Protein AF-A0A150KZE9-F1 (afdb_monomer)

Foldseek 3Di:
DDPDPLADDPVLLVVLLVLQVVLCVVPVVQEPPDDSVLVSVVCVVPRNVSSVSSVCVVQVLSKYWRDADPVVRDTDIGRPDPDRGDPPPPDDPDPVSND

pLDDT: mean 80.87, std 12.88, range [35.78, 92.56]

Secondary structure (DSSP, 8-state):
---------HHHHHHHHHHHHHHHHHTGGGSTT--HHHHHHHHHT-HHHHHHHHHHHHTT--EEEEEEETTTTEEEEEE--SSPPTTTSS--SSGGGT-

Solvent-accessible surface area (backbone atoms only — not comparable to full-atom values): 6096 Å² total; per-residue (Å²): 133,83,84,72,80,56,64,68,54,70,69,57,46,53,52,49,52,52,52,45,47,57,48,47,69,75,44,49,88,58,35,78,93,64,57,66,69,66,53,49,54,54,40,70,74,30,48,60,58,45,38,52,50,48,54,37,44,75,57,49,29,49,56,43,68,60,48,71,44,78,91,78,73,41,76,42,70,46,67,64,42,97,56,75,32,94,85,73,54,95,71,51,92,47,74,80,66,64,107

Organism: NCBI:txid46224

Radius of gyration: 15.73 Å; Cα contacts (8 Å, |Δi|>4): 82; chains: 1; bounding box: 33×40×41 Å

Sequence (99 aa):
MTKTNKELSLEKREELLNVLKARFEKNMNRHSGIEWSSVQEKLEANPKKLWSLNEMESTGGEPDVVGHDKETDEYIFYDCSAESPKGRRSVCYDREALE

Mean predicted aligned error: 8.31 Å

InterPro domains:
  IPR025352 Protein of unknown function DUF4256 [PF14066] (16-99)

Structure (mmCIF, N/CA/C/O backbone):
data_AF-A0A150KZE9-F1
#
_entry.id   AF-A0A150KZE9-F1
#
loop_
_atom_site.group_PDB
_atom_site.id
_atom_site.type_symbol
_atom_site.label_atom_id
_atom_site.label_alt_id
_atom_site.label_comp_id
_atom_site.label_asym_id
_atom_site.label_entity_id
_atom_site.label_seq_id
_atom_site.pdbx_PDB_ins_code
_atom_site.Cartn_x
_atom_site.Cartn_y
_atom_site.Cartn_z
_atom_site.occupancy
_atom_site.B_iso_or_equiv
_atom_site.auth_seq_id
_atom_site.auth_comp_id
_atom_site.auth_asym_id
_atom_site.auth_atom_id
_atom_site.pdbx_PDB_model_num
ATOM 1 N N . MET A 1 1 ? 5.147 -26.565 -0.281 1.00 35.78 1 MET A N 1
ATOM 2 C CA . MET A 1 1 ? 4.835 -25.128 -0.435 1.00 35.78 1 MET A CA 1
ATOM 3 C C . MET A 1 1 ? 5.340 -24.416 0.805 1.00 35.78 1 MET A C 1
ATOM 5 O O . MET A 1 1 ? 4.767 -24.583 1.875 1.00 35.78 1 MET A O 1
ATOM 9 N N . THR A 1 2 ? 6.489 -23.757 0.710 1.00 37.53 2 THR A N 1
ATOM 10 C CA . THR A 1 2 ? 7.096 -23.037 1.833 1.00 37.53 2 THR A CA 1
ATOM 11 C C . THR A 1 2 ? 6.230 -21.820 2.152 1.00 37.53 2 THR A C 1
ATOM 13 O O . THR A 1 2 ? 5.953 -21.005 1.277 1.00 37.53 2 THR A O 1
ATOM 16 N N . LYS A 1 3 ? 5.740 -21.717 3.394 1.00 48.53 3 LYS A N 1
ATOM 17 C CA . LYS A 1 3 ? 5.129 -20.485 3.903 1.00 48.53 3 LYS A CA 1
ATOM 18 C C . LYS A 1 3 ? 6.227 -19.426 3.930 1.00 48.53 3 LYS A C 1
ATOM 20 O O . LYS A 1 3 ? 7.004 -19.369 4.876 1.00 48.53 3 LYS A O 1
ATOM 25 N N . THR A 1 4 ? 6.341 -18.639 2.869 1.00 57.19 4 THR A N 1
ATOM 26 C CA . THR A 1 4 ? 7.181 -17.446 2.869 1.00 57.19 4 THR A CA 1
ATOM 27 C C . THR A 1 4 ? 6.585 -16.516 3.920 1.00 57.19 4 THR A C 1
ATOM 29 O O . THR A 1 4 ? 5.432 -16.102 3.782 1.00 57.19 4 THR A O 1
ATOM 32 N N . ASN A 1 5 ? 7.312 -16.251 5.007 1.00 60.53 5 ASN A N 1
ATOM 33 C CA . ASN A 1 5 ? 6.937 -15.192 5.939 1.00 60.53 5 ASN A CA 1
ATOM 34 C C . ASN A 1 5 ? 6.994 -13.881 5.153 1.00 60.53 5 ASN A C 1
ATOM 36 O O . ASN A 1 5 ? 8.064 -13.350 4.874 1.00 60.53 5 ASN A O 1
ATOM 40 N N . LYS A 1 6 ? 5.822 -13.434 4.699 1.00 69.25 6 LYS A N 1
ATOM 41 C CA . LYS A 1 6 ? 5.605 -12.202 3.938 1.00 69.25 6 LYS A CA 1
ATOM 42 C C . LYS A 1 6 ? 5.636 -11.018 4.899 1.00 69.25 6 LYS A C 1
ATOM 44 O O . LYS A 1 6 ? 4.621 -10.366 5.125 1.00 69.25 6 LYS A O 1
ATOM 49 N N . GLU A 1 7 ? 6.787 -10.813 5.522 1.00 76.12 7 GLU A N 1
ATOM 50 C CA . GLU A 1 7 ? 7.037 -9.730 6.465 1.00 76.12 7 GLU A CA 1
ATOM 51 C C . GLU A 1 7 ? 8.200 -8.888 5.950 1.00 76.12 7 GLU A C 1
ATOM 53 O O . GLU A 1 7 ? 9.249 -9.404 5.565 1.00 76.12 7 GLU A O 1
ATOM 58 N N . LEU A 1 8 ? 7.980 -7.577 5.892 1.00 81.38 8 LEU A N 1
ATOM 59 C CA . LEU A 1 8 ? 9.010 -6.604 5.545 1.00 81.38 8 LEU A CA 1
ATOM 60 C C . LEU A 1 8 ? 9.858 -6.301 6.782 1.00 81.38 8 LEU A C 1
ATOM 62 O O . LEU A 1 8 ? 9.341 -6.303 7.902 1.00 81.38 8 LEU A O 1
ATOM 66 N N . SER A 1 9 ? 11.141 -5.997 6.574 1.00 86.62 9 SER A N 1
ATOM 67 C CA . SER A 1 9 ? 11.966 -5.395 7.624 1.00 86.62 9 SER A CA 1
ATOM 68 C C . SER A 1 9 ? 11.384 -4.043 8.044 1.00 86.62 9 SER A C 1
ATOM 70 O O . SER A 1 9 ? 10.664 -3.406 7.273 1.00 86.62 9 SER A O 1
ATOM 72 N N . LEU A 1 10 ? 11.706 -3.598 9.262 1.00 86.56 10 LEU A N 1
ATOM 73 C CA . LEU A 1 10 ? 11.238 -2.308 9.783 1.00 86.56 10 LEU A CA 1
ATOM 74 C C . LEU A 1 10 ? 11.633 -1.151 8.856 1.00 86.56 10 LEU A C 1
ATOM 76 O O . LEU A 1 10 ? 10.773 -0.367 8.477 1.00 86.56 10 LEU A O 1
ATOM 80 N N . GLU A 1 11 ? 12.881 -1.138 8.386 1.00 88.12 11 GLU A N 1
ATOM 81 C CA . GLU A 1 11 ? 13.383 -0.130 7.441 1.00 88.12 11 GLU A CA 1
ATOM 82 C C . GLU A 1 11 ? 12.563 -0.085 6.142 1.00 88.12 11 GLU A C 1
ATOM 84 O O . GLU A 1 11 ? 12.114 0.979 5.727 1.00 88.12 11 GLU A O 1
ATOM 89 N N . LYS A 1 12 ? 12.284 -1.246 5.527 1.00 87.38 12 LYS A N 1
ATOM 90 C CA . LYS A 1 12 ? 11.485 -1.317 4.289 1.00 87.38 12 LYS A CA 1
ATOM 91 C C . LYS A 1 12 ? 10.031 -0.922 4.512 1.00 87.38 12 LYS A C 1
ATOM 93 O O . LYS A 1 12 ? 9.400 -0.355 3.627 1.00 87.38 12 LYS A O 1
ATOM 98 N N . ARG A 1 13 ? 9.477 -1.248 5.682 1.00 89.31 13 ARG A N 1
ATOM 99 C CA . ARG A 1 13 ? 8.127 -0.829 6.070 1.00 89.31 13 ARG A CA 1
ATOM 100 C C . ARG A 1 13 ? 8.051 0.690 6.178 1.00 89.31 13 ARG A C 1
ATOM 102 O O . ARG A 1 13 ? 7.127 1.270 5.623 1.00 89.31 13 ARG A O 1
ATOM 109 N N . GLU A 1 14 ? 8.993 1.312 6.877 1.00 90.44 14 GLU A N 1
ATOM 110 C CA . GLU A 1 14 ? 9.039 2.767 7.040 1.00 90.44 14 GLU A CA 1
ATOM 111 C C . GLU A 1 14 ? 9.238 3.473 5.698 1.00 90.44 14 GLU A C 1
ATOM 113 O O . GLU A 1 14 ? 8.523 4.426 5.395 1.00 90.44 14 GLU A O 1
ATOM 118 N N . GLU A 1 15 ? 10.146 2.972 4.858 1.00 91.75 15 GLU A N 1
ATOM 119 C CA . GLU A 1 15 ? 10.360 3.491 3.507 1.00 91.75 15 GLU A CA 1
ATOM 120 C C . GLU A 1 15 ? 9.075 3.431 2.671 1.00 91.75 15 GLU A C 1
ATOM 122 O O . GLU A 1 15 ? 8.646 4.448 2.124 1.00 91.75 15 GLU A O 1
ATOM 127 N N . LEU A 1 16 ? 8.405 2.275 2.641 1.00 91.25 16 LEU A N 1
ATOM 128 C CA . LEU A 1 16 ? 7.151 2.107 1.910 1.00 91.25 16 LEU A CA 1
ATOM 129 C C . LEU A 1 16 ? 6.052 3.035 2.439 1.00 91.25 16 LEU A C 1
ATOM 131 O O . LEU A 1 16 ? 5.355 3.667 1.649 1.00 91.25 16 LEU A O 1
ATOM 135 N N . LEU A 1 17 ? 5.891 3.142 3.760 1.00 91.69 17 LEU A N 1
ATOM 136 C CA . LEU A 1 17 ? 4.895 4.030 4.361 1.00 91.69 17 LEU A CA 1
ATOM 137 C C . LEU A 1 17 ? 5.174 5.498 4.025 1.00 91.69 17 LEU A C 1
ATOM 139 O O . LEU A 1 17 ? 4.235 6.229 3.723 1.00 91.69 17 LEU A O 1
ATOM 143 N N . ASN A 1 18 ? 6.440 5.918 4.006 1.00 92.56 18 ASN A N 1
ATOM 144 C CA . ASN A 1 18 ? 6.823 7.269 3.599 1.00 92.56 18 ASN A CA 1
ATOM 145 C C . ASN A 1 18 ? 6.493 7.538 2.125 1.00 92.56 18 ASN A C 1
ATOM 147 O O . ASN A 1 18 ? 5.959 8.600 1.804 1.00 92.56 18 ASN A O 1
ATOM 151 N N . VAL A 1 19 ? 6.763 6.576 1.235 1.00 92.50 19 VAL A N 1
ATOM 152 C CA . VAL A 1 19 ? 6.421 6.682 -0.194 1.00 92.50 19 VAL A CA 1
ATOM 153 C C . VAL A 1 19 ? 4.908 6.777 -0.389 1.00 92.50 19 VAL A C 1
ATOM 155 O O . VAL A 1 19 ? 4.433 7.687 -1.071 1.00 92.50 19 VAL A O 1
ATOM 158 N N . LEU A 1 20 ? 4.144 5.877 0.237 1.00 91.56 20 LEU A N 1
ATOM 159 C CA . LEU A 1 20 ? 2.685 5.874 0.138 1.00 91.56 20 LEU A CA 1
ATOM 160 C C . LEU A 1 20 ? 2.081 7.156 0.722 1.00 91.56 20 LEU A C 1
ATOM 162 O O . LEU A 1 20 ? 1.199 7.740 0.101 1.00 91.56 20 LEU A O 1
ATOM 166 N N . LYS A 1 21 ? 2.599 7.643 1.856 1.00 91.88 21 LYS A N 1
ATOM 167 C CA . LYS A 1 21 ? 2.166 8.903 2.470 1.00 91.88 21 LYS A CA 1
ATOM 168 C C . LYS A 1 21 ? 2.401 10.090 1.543 1.00 91.88 21 LYS A C 1
ATOM 170 O O . LYS A 1 21 ? 1.482 10.864 1.292 1.00 91.88 21 LYS A O 1
ATOM 175 N N . ALA A 1 22 ? 3.613 10.219 1.004 1.00 92.56 22 ALA A N 1
ATOM 176 C CA . ALA A 1 22 ? 3.949 11.3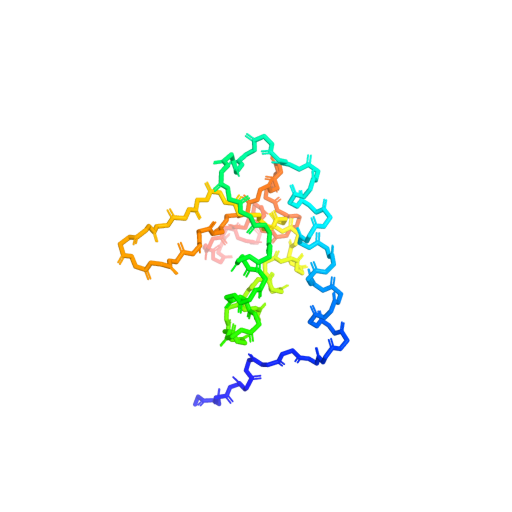05 0.089 1.00 92.56 22 ALA A CA 1
ATOM 177 C C . ALA A 1 22 ? 3.067 11.276 -1.172 1.00 92.56 22 ALA A C 1
ATOM 179 O O . ALA A 1 22 ? 2.672 12.325 -1.684 1.00 92.56 22 ALA A O 1
ATOM 180 N N . ARG A 1 23 ? 2.730 10.077 -1.668 1.00 91.06 23 ARG A N 1
ATOM 181 C CA . ARG A 1 23 ? 1.822 9.899 -2.809 1.00 91.06 23 ARG A CA 1
ATOM 182 C C . ARG A 1 23 ? 0.384 10.277 -2.457 1.00 91.06 23 ARG A C 1
ATOM 184 O O . ARG A 1 23 ? -0.231 11.018 -3.221 1.00 91.06 23 ARG A O 1
ATOM 191 N N . PHE A 1 24 ? -0.107 9.838 -1.302 1.00 90.31 24 PHE A N 1
ATOM 192 C CA . PHE A 1 24 ? -1.431 10.178 -0.794 1.00 90.31 24 PHE A CA 1
ATOM 193 C C . PHE A 1 24 ? -1.591 11.701 -0.679 1.00 90.31 24 PHE A C 1
ATOM 195 O O . PHE A 1 24 ? -2.454 12.294 -1.319 1.00 90.31 24 PHE A O 1
ATOM 202 N N . GLU A 1 25 ? -0.668 12.373 0.013 1.00 89.38 25 GLU A N 1
ATOM 203 C CA . GLU A 1 25 ? -0.679 13.834 0.172 1.00 89.38 25 GLU A CA 1
ATOM 204 C C . GLU A 1 25 ? -0.618 14.578 -1.174 1.00 89.38 25 GLU A C 1
ATOM 206 O O . GLU A 1 25 ? -1.291 15.592 -1.371 1.00 89.38 25 GLU A O 1
ATOM 211 N N . LYS A 1 26 ? 0.140 14.057 -2.146 1.00 90.25 26 L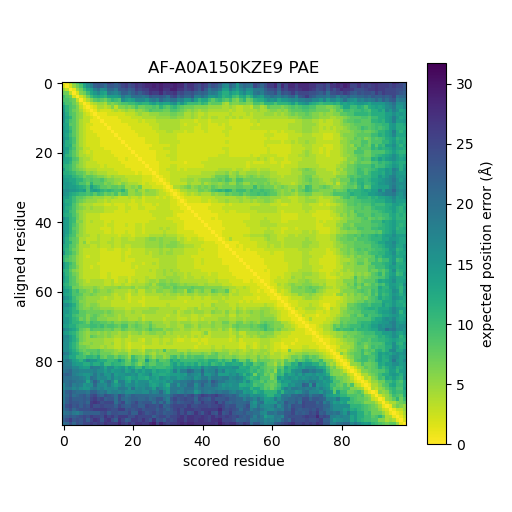YS A N 1
ATOM 212 C CA . LYS A 1 26 ? 0.211 14.627 -3.499 1.00 90.25 26 LYS A CA 1
ATOM 213 C C . LYS A 1 26 ? -1.092 14.450 -4.292 1.00 90.25 26 LYS A C 1
ATOM 215 O O . LYS A 1 26 ? -1.397 15.284 -5.143 1.00 90.25 26 LYS A O 1
ATOM 220 N N . ASN A 1 27 ? -1.847 13.386 -4.023 1.00 87.56 27 ASN A N 1
ATOM 221 C CA . ASN A 1 27 ? -3.047 12.986 -4.757 1.00 87.56 27 ASN A CA 1
ATOM 222 C C . ASN A 1 2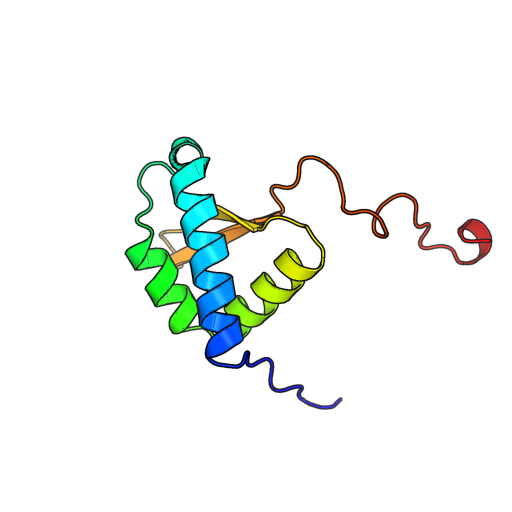7 ? -4.340 13.159 -3.941 1.00 87.56 27 ASN A C 1
ATOM 224 O O . ASN A 1 27 ? -5.323 12.469 -4.217 1.00 87.56 27 ASN A O 1
ATOM 228 N N . MET A 1 28 ? -4.383 14.093 -2.983 1.00 85.69 28 MET A N 1
ATOM 229 C CA . MET A 1 28 ? -5.545 14.332 -2.104 1.00 85.69 28 MET A CA 1
ATOM 230 C C . MET A 1 28 ? -6.890 14.496 -2.813 1.00 85.69 28 MET A C 1
ATOM 232 O O . MET A 1 28 ? -7.947 14.224 -2.247 1.00 85.69 28 MET A O 1
ATOM 236 N N . ASN A 1 29 ? -6.872 14.895 -4.081 1.00 84.19 29 ASN A N 1
ATOM 237 C CA . ASN A 1 29 ? -8.066 14.980 -4.909 1.00 84.19 29 ASN A CA 1
ATOM 238 C C . ASN A 1 29 ? -8.719 13.615 -5.219 1.00 84.19 29 ASN A C 1
ATOM 240 O O . ASN A 1 29 ? -9.863 13.598 -5.665 1.00 84.19 29 ASN A O 1
ATOM 244 N N . ARG A 1 30 ? -8.010 12.491 -5.045 1.00 80.12 30 ARG A N 1
ATOM 245 C CA . ARG A 1 30 ? -8.485 11.132 -5.368 1.00 80.12 30 ARG A CA 1
ATOM 246 C C . ARG A 1 30 ? -9.200 10.442 -4.206 1.00 80.12 30 ARG A C 1
ATOM 248 O O . ARG A 1 30 ? -9.957 9.510 -4.445 1.00 80.12 30 ARG A O 1
ATOM 255 N N . HIS A 1 31 ? -8.978 10.897 -2.978 1.00 83.00 31 HIS A N 1
ATOM 256 C CA . HIS A 1 31 ? -9.448 10.233 -1.759 1.00 83.00 31 HIS A CA 1
ATOM 257 C C . HIS A 1 31 ? -10.081 11.233 -0.782 1.00 83.00 31 HIS A C 1
ATOM 259 O O . HIS A 1 31 ? -9.733 11.310 0.397 1.00 83.00 31 HIS A O 1
ATOM 265 N N . SER A 1 32 ? -11.040 12.019 -1.279 1.00 78.31 32 SER A N 1
ATOM 266 C CA . SER A 1 32 ? -11.757 13.000 -0.466 1.00 78.31 32 SER A CA 1
ATOM 267 C C . SER A 1 32 ? -12.488 12.337 0.709 1.00 78.31 32 SER A C 1
ATOM 269 O O . SER A 1 32 ? -13.342 11.469 0.536 1.00 78.31 32 SER A O 1
ATOM 271 N N . GLY A 1 33 ? -12.152 12.770 1.928 1.00 83.50 33 GLY A N 1
ATOM 272 C CA . GLY A 1 33 ? -12.750 12.252 3.162 1.00 83.50 33 GLY A CA 1
ATOM 273 C C . GLY A 1 33 ? -12.093 10.987 3.723 1.00 83.50 33 GLY A C 1
ATOM 274 O O . GLY A 1 33 ? -12.666 10.381 4.627 1.00 83.50 33 GLY A O 1
ATOM 275 N N . ILE A 1 34 ? -10.921 10.594 3.214 1.00 88.06 34 ILE A N 1
ATOM 276 C CA . ILE A 1 34 ? -10.071 9.563 3.819 1.00 88.06 34 ILE A CA 1
ATOM 277 C C . ILE A 1 34 ? -8.912 10.250 4.547 1.00 88.06 34 ILE A C 1
ATOM 279 O O . ILE A 1 34 ? -8.261 11.132 3.993 1.00 88.06 34 ILE A O 1
ATOM 283 N N . GLU A 1 35 ? -8.648 9.829 5.781 1.00 89.62 35 GLU A N 1
ATOM 284 C CA . GLU A 1 35 ? -7.526 10.309 6.590 1.00 89.62 35 GLU A CA 1
ATOM 285 C C . GLU A 1 35 ? -6.351 9.330 6.497 1.00 89.62 35 GLU A C 1
ATOM 287 O O . GLU A 1 35 ? -6.511 8.124 6.713 1.00 89.62 35 GLU A O 1
ATOM 292 N N . TRP A 1 36 ? -5.149 9.843 6.214 1.00 90.44 36 TRP A N 1
ATOM 293 C CA . TRP A 1 36 ? -3.948 9.009 6.083 1.00 90.44 36 TRP A CA 1
ATOM 294 C C . TRP A 1 36 ? -3.626 8.231 7.366 1.00 90.44 36 TRP A C 1
ATOM 296 O O . TRP A 1 36 ? -3.209 7.078 7.299 1.00 90.44 36 TRP A O 1
ATOM 306 N N . SER A 1 37 ? -3.847 8.831 8.538 1.00 90.38 37 SER A N 1
ATOM 307 C CA . SER A 1 37 ? -3.609 8.185 9.836 1.00 90.38 37 SER A CA 1
ATOM 308 C C . SER A 1 37 ? -4.386 6.874 9.973 1.00 90.38 37 SER A C 1
ATOM 310 O O . SER A 1 37 ? -3.813 5.850 10.341 1.00 90.38 37 SER A O 1
ATOM 312 N N . SER A 1 38 ? -5.662 6.873 9.585 1.00 90.00 38 SER A N 1
ATOM 313 C CA . SER A 1 38 ? -6.513 5.683 9.623 1.00 90.00 38 SER A CA 1
ATOM 314 C C . SER A 1 38 ? -6.069 4.612 8.623 1.00 90.00 38 SER A C 1
ATOM 316 O O . SER A 1 38 ? -6.156 3.418 8.917 1.00 90.00 38 SER A O 1
ATOM 318 N N . VAL A 1 39 ? -5.556 5.014 7.456 1.00 90.38 39 VAL A N 1
ATOM 319 C CA . VAL A 1 39 ? -4.956 4.088 6.481 1.00 90.38 39 VAL A CA 1
ATOM 320 C C . VAL A 1 39 ? -3.683 3.463 7.054 1.00 90.38 39 VAL A C 1
ATOM 322 O O . VAL A 1 39 ? -3.526 2.241 7.020 1.00 90.38 39 VAL A O 1
ATOM 325 N N . GLN A 1 40 ? -2.789 4.282 7.608 1.00 91.25 40 GLN A N 1
ATOM 326 C CA . GLN A 1 40 ? -1.509 3.842 8.155 1.00 91.25 40 GLN A CA 1
ATOM 327 C C . GLN A 1 40 ? -1.697 2.820 9.284 1.00 91.25 40 GLN A C 1
ATOM 329 O O . GLN A 1 40 ? -1.093 1.749 9.231 1.00 91.25 40 GLN A O 1
ATOM 334 N N . GLU A 1 41 ? -2.588 3.086 10.242 1.00 91.19 41 GLU A N 1
ATOM 335 C CA . GLU A 1 41 ? -2.892 2.153 11.336 1.00 91.19 41 GLU A CA 1
ATOM 336 C C . GLU A 1 41 ? -3.363 0.785 10.813 1.00 91.19 41 GLU A C 1
ATOM 338 O O . GLU A 1 41 ? -2.915 -0.267 11.281 1.00 91.19 41 GLU A O 1
ATOM 343 N N . LYS A 1 42 ? -4.225 0.769 9.785 1.00 90.38 42 LYS A N 1
ATOM 344 C CA . LYS A 1 42 ? -4.691 -0.482 9.164 1.00 90.38 42 LYS A CA 1
ATOM 345 C C . LYS A 1 42 ? -3.580 -1.231 8.436 1.00 90.38 42 LYS A C 1
ATOM 347 O O . LYS A 1 42 ? -3.589 -2.466 8.445 1.00 90.38 42 LYS A O 1
ATOM 352 N N . LEU A 1 43 ? -2.652 -0.523 7.795 1.00 89.69 43 LEU A N 1
ATOM 353 C CA . LEU A 1 43 ? -1.512 -1.128 7.106 1.00 89.69 43 LEU A CA 1
ATOM 354 C C . LEU A 1 43 ? -0.510 -1.731 8.092 1.00 89.69 43 LEU A C 1
ATOM 356 O O . LEU A 1 43 ? -0.064 -2.863 7.898 1.00 89.69 43 LEU A O 1
ATOM 360 N N . GLU A 1 44 ? -0.203 -1.018 9.173 1.00 87.69 44 GLU A N 1
ATOM 361 C CA . GLU A 1 44 ? 0.694 -1.487 10.232 1.00 87.69 44 GLU A CA 1
ATOM 362 C C . GLU A 1 44 ? 0.120 -2.704 10.970 1.00 87.69 44 GLU A C 1
ATOM 364 O O . GLU A 1 44 ? 0.855 -3.652 11.261 1.00 87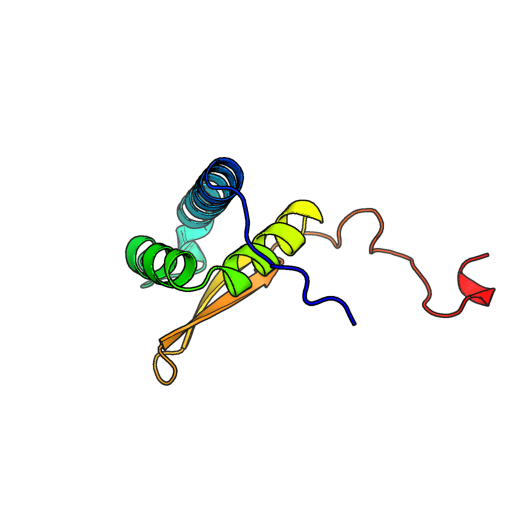.69 44 GLU A O 1
ATOM 369 N N . ALA A 1 45 ? -1.202 -2.734 11.180 1.00 89.25 45 ALA A N 1
ATOM 370 C CA . ALA A 1 45 ? -1.912 -3.880 11.745 1.00 89.25 45 ALA A CA 1
ATOM 371 C C . ALA A 1 45 ? -1.953 -5.107 10.809 1.00 89.25 45 ALA A C 1
ATOM 373 O O . ALA A 1 45 ? -2.219 -6.219 11.268 1.00 89.25 45 ALA A O 1
ATOM 374 N N . ASN A 1 46 ? -1.676 -4.943 9.506 1.00 87.81 46 ASN A N 1
ATOM 375 C CA . ASN A 1 46 ? -1.759 -6.011 8.504 1.00 87.81 46 ASN A CA 1
ATOM 376 C C . ASN A 1 46 ? -0.451 -6.199 7.705 1.00 87.81 46 ASN A C 1
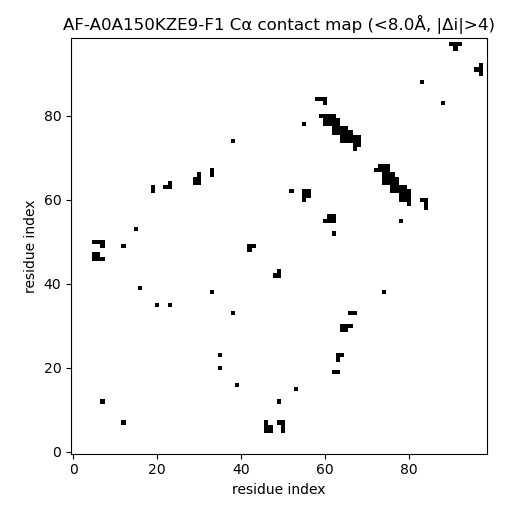ATOM 378 O O . ASN A 1 46 ? -0.400 -5.882 6.509 1.00 87.81 46 ASN A O 1
ATOM 382 N N . PRO A 1 47 ? 0.581 -6.848 8.286 1.00 86.38 47 PRO A N 1
ATOM 383 C CA . PRO A 1 47 ? 1.879 -7.061 7.632 1.00 86.38 47 PRO A CA 1
ATOM 384 C C . PRO A 1 47 ? 1.806 -7.727 6.247 1.00 86.38 47 PRO A C 1
ATOM 386 O O . PRO A 1 47 ? 2.588 -7.407 5.355 1.00 86.38 47 PRO A O 1
ATOM 389 N N . LYS A 1 48 ? 0.831 -8.621 6.030 1.00 87.19 48 LYS A N 1
ATOM 390 C CA . LYS A 1 48 ? 0.625 -9.309 4.742 1.00 87.19 48 LYS A CA 1
ATOM 391 C C . LYS A 1 48 ? 0.142 -8.374 3.628 1.00 87.19 48 LYS A C 1
ATOM 393 O O . LYS A 1 48 ? 0.534 -8.550 2.472 1.00 87.19 48 LYS A O 1
ATOM 398 N N . LYS A 1 49 ? -0.729 -7.412 3.959 1.00 87.50 49 LYS A N 1
ATOM 399 C CA . LYS A 1 49 ? -1.219 -6.409 2.999 1.00 87.50 49 LYS A CA 1
ATOM 400 C C . LYS A 1 49 ? -0.083 -5.454 2.644 1.00 87.50 49 LYS A C 1
ATOM 402 O O . LYS A 1 49 ? 0.157 -5.217 1.467 1.00 87.50 49 LYS A O 1
ATOM 407 N N . LEU A 1 50 ? 0.693 -5.041 3.646 1.00 88.88 50 LEU A N 1
ATOM 408 C CA . LEU A 1 50 ? 1.885 -4.221 3.451 1.00 88.88 50 LEU A CA 1
ATOM 409 C C . LEU A 1 50 ? 2.923 -4.898 2.537 1.00 88.88 50 LEU A C 1
ATOM 411 O O . LEU A 1 50 ? 3.442 -4.264 1.626 1.00 88.88 50 LEU A O 1
ATOM 415 N N . TRP A 1 51 ? 3.174 -6.200 2.715 1.00 89.75 51 TRP A N 1
ATOM 416 C CA . TRP A 1 51 ? 4.035 -6.958 1.800 1.00 89.75 51 TRP A CA 1
ATOM 417 C C . TRP A 1 51 ? 3.511 -6.938 0.361 1.00 89.75 51 TRP A C 1
ATOM 419 O O . TRP A 1 51 ? 4.287 -6.789 -0.573 1.00 89.75 51 TRP A O 1
ATOM 429 N N . SER A 1 52 ? 2.196 -7.047 0.170 1.00 88.25 52 SER A N 1
ATOM 430 C CA . SER A 1 52 ? 1.603 -7.021 -1.174 1.00 88.25 52 SER A CA 1
ATOM 431 C C . SER A 1 52 ? 1.744 -5.640 -1.825 1.00 88.25 52 SER A C 1
ATOM 433 O O . SER A 1 52 ? 2.091 -5.559 -2.998 1.00 88.25 52 SER A O 1
ATOM 435 N N . LEU A 1 53 ? 1.564 -4.562 -1.055 1.00 90.12 53 LEU A N 1
ATOM 436 C CA . LEU A 1 53 ? 1.797 -3.193 -1.528 1.00 90.12 53 LEU A CA 1
ATOM 437 C C . LEU A 1 53 ? 3.263 -2.943 -1.882 1.00 90.12 53 LEU A C 1
ATOM 439 O O . LEU A 1 53 ? 3.536 -2.278 -2.874 1.00 90.12 53 LEU A O 1
ATOM 443 N N . ASN A 1 54 ? 4.202 -3.522 -1.131 1.00 89.56 54 ASN A N 1
ATOM 444 C CA . ASN A 1 54 ? 5.619 -3.463 -1.480 1.00 89.56 54 ASN A CA 1
ATOM 445 C C . ASN A 1 54 ? 5.900 -4.086 -2.852 1.00 89.56 54 ASN A C 1
ATOM 447 O O . ASN A 1 54 ? 6.691 -3.543 -3.611 1.00 89.56 54 ASN A O 1
ATOM 451 N N . GLU A 1 55 ? 5.269 -5.214 -3.180 1.00 88.56 55 GLU A N 1
ATOM 452 C CA . GLU A 1 55 ? 5.442 -5.849 -4.494 1.00 88.56 55 GLU A CA 1
ATOM 453 C C . GLU A 1 55 ? 4.808 -5.018 -5.625 1.00 88.56 55 GLU A C 1
ATOM 455 O O . GLU A 1 55 ? 5.337 -4.940 -6.735 1.00 88.56 55 GLU A O 1
ATOM 460 N N . MET A 1 56 ? 3.683 -4.352 -5.351 1.00 85.81 56 MET A N 1
ATOM 461 C CA . MET A 1 56 ? 3.072 -3.416 -6.303 1.00 85.81 56 MET A CA 1
ATOM 462 C C . MET A 1 56 ? 3.978 -2.198 -6.539 1.00 85.81 56 MET A C 1
ATOM 464 O O . MET A 1 56 ? 4.202 -1.800 -7.682 1.00 85.81 56 MET A O 1
ATOM 468 N N . GLU A 1 57 ? 4.576 -1.659 -5.475 1.00 87.50 57 GLU A N 1
ATOM 469 C CA . GLU A 1 57 ? 5.539 -0.558 -5.552 1.00 87.50 57 GLU A CA 1
ATOM 470 C C . GLU A 1 57 ? 6.823 -0.971 -6.283 1.00 87.50 57 GLU A C 1
ATOM 472 O O . GLU A 1 57 ? 7.267 -0.272 -7.191 1.00 87.50 57 GLU A O 1
ATOM 477 N N . SER A 1 58 ? 7.394 -2.133 -5.950 1.00 84.12 58 SER A N 1
ATOM 478 C CA . SER A 1 58 ? 8.652 -2.616 -6.538 1.00 84.12 58 SER A CA 1
ATOM 479 C C . SER A 1 58 ? 8.539 -2.869 -8.040 1.00 84.12 58 SER A C 1
ATOM 481 O O . SER A 1 58 ? 9.520 -2.735 -8.772 1.00 84.12 58 SER A O 1
ATOM 483 N N . THR A 1 59 ? 7.332 -3.188 -8.512 1.00 82.25 59 THR A N 1
ATOM 484 C CA . THR A 1 59 ? 7.039 -3.335 -9.939 1.00 82.25 59 THR A CA 1
ATOM 485 C C . THR A 1 59 ? 6.685 -2.020 -10.631 1.00 82.25 59 THR A C 1
ATOM 487 O O . THR A 1 59 ? 6.479 -2.038 -11.839 1.00 82.25 59 THR A O 1
ATOM 490 N N . GLY A 1 60 ? 6.654 -0.883 -9.926 1.00 80.31 60 GLY A N 1
ATOM 491 C CA . GLY A 1 60 ? 6.359 0.437 -10.493 1.00 80.31 60 GLY A CA 1
ATOM 492 C C . GLY A 1 60 ? 4.870 0.695 -10.747 1.00 80.31 60 GLY A C 1
ATOM 493 O O . GLY A 1 60 ? 4.529 1.522 -11.591 1.00 80.31 60 GLY A O 1
ATOM 494 N N . GLY A 1 61 ? 3.980 -0.031 -10.063 1.00 80.00 61 GLY A N 1
ATOM 495 C CA . GLY A 1 61 ? 2.527 0.127 -10.186 1.00 80.00 61 GLY A CA 1
ATOM 496 C C . GLY A 1 61 ? 1.982 1.424 -9.580 1.00 80.00 61 GLY A C 1
ATOM 497 O O . GLY A 1 61 ? 0.872 1.834 -9.912 1.00 80.00 61 GLY A O 1
ATOM 498 N N . GLU A 1 62 ? 2.777 2.090 -8.738 1.00 86.69 62 GLU A N 1
ATOM 499 C CA . GLU A 1 62 ? 2.395 3.285 -7.979 1.00 86.69 62 GLU A CA 1
ATOM 500 C C . GLU A 1 62 ? 1.059 3.100 -7.228 1.00 86.69 62 GLU A C 1
ATOM 502 O O . GLU A 1 62 ? 0.106 3.843 -7.479 1.00 86.69 62 GLU A O 1
ATOM 507 N N . PRO A 1 63 ? 0.943 2.098 -6.331 1.00 89.12 63 PRO A N 1
ATOM 508 C CA . PRO A 1 63 ? -0.277 1.857 -5.570 1.00 89.12 63 PRO A CA 1
ATOM 509 C C . PRO A 1 63 ? -0.695 3.088 -4.760 1.00 89.12 63 PRO A C 1
ATOM 511 O O . PRO A 1 63 ? 0.129 3.705 -4.078 1.00 89.12 63 PRO A O 1
ATOM 514 N N . ASP A 1 64 ? -1.983 3.420 -4.806 1.00 90.62 64 ASP A N 1
ATOM 515 C CA . ASP A 1 64 ? -2.576 4.512 -4.029 1.00 90.62 64 ASP A CA 1
ATOM 516 C C . ASP A 1 64 ? -3.970 4.126 -3.512 1.00 90.62 64 ASP A C 1
ATOM 518 O O . ASP A 1 64 ? -4.615 3.213 -4.043 1.00 90.62 64 ASP A O 1
ATOM 522 N N . VAL A 1 65 ? -4.428 4.815 -2.466 1.00 89.50 65 VAL A N 1
ATOM 523 C CA . VAL A 1 65 ? -5.758 4.613 -1.879 1.00 89.50 65 VAL A CA 1
ATOM 524 C C . VAL A 1 65 ? -6.797 5.327 -2.728 1.00 89.50 65 VAL A C 1
ATOM 526 O O . VAL A 1 65 ? -6.701 6.527 -2.987 1.00 89.50 65 VAL A O 1
ATOM 529 N N . VAL A 1 66 ? -7.830 4.587 -3.116 1.00 84.81 66 VAL A N 1
ATOM 530 C CA . VAL A 1 66 ? -8.918 5.096 -3.966 1.00 84.81 66 VAL A CA 1
ATOM 531 C C . VAL A 1 66 ? -10.286 5.057 -3.294 1.00 84.81 66 VAL A C 1
ATOM 533 O O . VAL A 1 66 ? -11.246 5.628 -3.804 1.00 84.81 66 VAL A O 1
ATOM 536 N N . GLY A 1 67 ? -10.404 4.357 -2.167 1.00 86.06 67 GLY A N 1
ATOM 537 C CA . GLY A 1 67 ? -11.684 4.148 -1.516 1.00 86.06 67 GLY A CA 1
ATOM 538 C C . GLY A 1 67 ? -11.554 3.478 -0.160 1.00 86.06 67 GLY A C 1
ATOM 539 O O . GLY A 1 67 ? -10.560 2.818 0.147 1.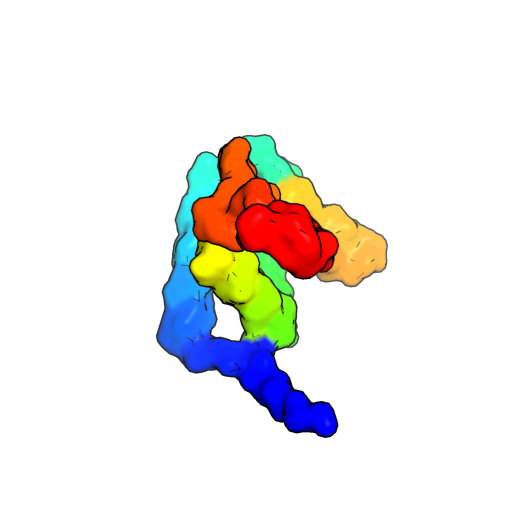00 86.06 67 GLY A O 1
ATOM 540 N N . HIS A 1 68 ? -12.598 3.656 0.636 1.00 89.62 68 HIS A N 1
ATOM 541 C CA . HIS A 1 68 ? -12.792 3.003 1.920 1.00 89.62 68 HIS A CA 1
ATOM 542 C C . HIS A 1 68 ? -14.168 2.351 1.901 1.00 89.62 68 HIS A C 1
ATOM 544 O O . HIS A 1 68 ? -15.180 3.035 1.731 1.00 89.62 68 HIS A O 1
ATOM 550 N N . ASP A 1 69 ? -14.192 1.030 2.023 1.00 88.69 69 ASP A N 1
ATOM 551 C CA . ASP A 1 69 ? -15.422 0.291 2.249 1.00 88.69 69 ASP A CA 1
ATOM 552 C C . ASP A 1 69 ? -15.760 0.351 3.740 1.00 88.69 69 ASP A C 1
ATOM 554 O O . ASP A 1 69 ? -15.053 -0.195 4.586 1.00 88.69 69 ASP A O 1
ATOM 558 N N . LYS A 1 70 ? -16.858 1.037 4.059 1.00 86.38 70 LYS A N 1
ATOM 559 C CA . LYS A 1 70 ? -17.319 1.236 5.436 1.00 86.38 70 LYS A CA 1
ATOM 560 C C . LYS A 1 70 ? -18.004 0.006 6.023 1.00 86.38 70 LYS A C 1
ATOM 562 O O . LYS A 1 70 ? -18.098 -0.080 7.243 1.00 86.38 70 LYS A O 1
ATOM 567 N N . GLU A 1 71 ? -18.507 -0.911 5.196 1.00 89.81 71 GLU A N 1
ATOM 568 C CA . GLU A 1 71 ? -19.173 -2.122 5.689 1.00 89.81 71 GLU A CA 1
ATOM 569 C C . GLU A 1 71 ? -18.154 -3.118 6.244 1.00 89.81 71 GLU A C 1
ATOM 571 O O . GLU A 1 71 ? -18.387 -3.749 7.275 1.00 89.81 71 GLU A O 1
ATOM 576 N N . THR A 1 72 ? -17.006 -3.223 5.575 1.00 88.00 72 THR A N 1
ATOM 577 C CA . THR A 1 72 ? -15.914 -4.137 5.937 1.00 88.00 72 THR A CA 1
ATOM 578 C C . THR A 1 72 ? -14.755 -3.450 6.663 1.00 88.00 72 THR A C 1
ATOM 580 O O . THR A 1 72 ? -13.884 -4.126 7.212 1.00 88.00 72 THR A O 1
ATOM 583 N N . ASP A 1 73 ? -14.766 -2.115 6.714 1.00 86.50 73 ASP A N 1
ATOM 584 C CA . ASP A 1 73 ? -13.690 -1.268 7.237 1.00 86.50 73 ASP A CA 1
ATOM 585 C C . ASP A 1 73 ? -12.334 -1.551 6.559 1.00 86.50 73 ASP A C 1
ATOM 587 O O . ASP A 1 73 ? -11.276 -1.659 7.195 1.00 86.50 73 ASP A O 1
ATOM 591 N N . GLU A 1 74 ? -12.387 -1.704 5.232 1.00 88.62 74 GLU A N 1
ATOM 592 C CA . GLU A 1 74 ? -11.241 -2.003 4.381 1.00 88.62 74 GLU A CA 1
ATOM 593 C C . GLU A 1 74 ? -10.918 -0.855 3.420 1.00 88.62 74 GLU A C 1
ATOM 595 O O . GLU A 1 74 ? -11.790 -0.221 2.829 1.00 88.62 74 GLU A O 1
ATOM 600 N N . TYR A 1 75 ? -9.622 -0.604 3.232 1.00 89.44 75 TYR A N 1
ATOM 601 C CA . TYR A 1 75 ? -9.130 0.348 2.241 1.00 89.44 75 TYR A CA 1
ATOM 602 C C . TYR A 1 75 ? -8.817 -0.354 0.926 1.00 89.44 75 TYR A C 1
ATOM 604 O O . TYR A 1 75 ? -8.183 -1.414 0.904 1.00 89.44 75 TYR A O 1
ATOM 612 N N . ILE A 1 76 ? -9.233 0.275 -0.167 1.00 87.75 76 ILE A N 1
ATOM 613 C CA . ILE A 1 76 ? -9.055 -0.225 -1.524 1.00 87.75 76 ILE A CA 1
ATOM 614 C C . ILE A 1 76 ? -7.846 0.474 -2.145 1.00 87.75 76 ILE A C 1
ATOM 616 O O . ILE A 1 76 ? -7.790 1.705 -2.202 1.00 87.75 76 ILE A O 1
ATOM 620 N N . PHE A 1 77 ? -6.899 -0.333 -2.623 1.00 89.44 77 PHE A N 1
ATOM 621 C CA . PHE A 1 77 ? -5.685 0.115 -3.302 1.00 89.44 77 PHE A CA 1
ATOM 622 C C . PHE A 1 77 ? -5.700 -0.323 -4.765 1.00 89.44 77 PHE A C 1
ATOM 624 O O . PHE A 1 77 ? -6.003 -1.482 -5.055 1.00 89.44 77 PHE A O 1
ATOM 631 N N . TYR A 1 78 ? -5.310 0.577 -5.667 1.00 84.06 78 TYR A N 1
ATOM 632 C CA . TYR A 1 78 ? -5.116 0.272 -7.087 1.00 84.06 78 TYR A CA 1
ATOM 633 C C . TYR A 1 78 ? -3.780 0.822 -7.595 1.00 84.06 78 TYR A C 1
ATOM 635 O O . TYR A 1 78 ? -3.314 1.859 -7.117 1.00 84.06 78 TYR A O 1
ATOM 643 N N . ASP A 1 79 ? -3.194 0.138 -8.585 1.00 82.81 79 ASP A N 1
ATOM 644 C CA . ASP A 1 79 ? -2.059 0.649 -9.363 1.00 82.81 79 ASP A CA 1
ATOM 645 C C . ASP A 1 79 ? -2.504 1.932 -10.083 1.00 82.81 79 ASP A C 1
ATOM 647 O O . ASP A 1 79 ? -3.405 1.902 -10.925 1.00 82.81 79 ASP A O 1
ATOM 651 N N . CYS A 1 80 ? -1.889 3.064 -9.739 1.00 77.06 80 CYS A N 1
ATOM 652 C CA . CYS A 1 80 ? -2.210 4.374 -10.303 1.00 77.06 80 CYS A CA 1
ATOM 653 C C . CYS A 1 80 ? -1.193 4.856 -11.351 1.00 77.06 80 CYS A C 1
ATOM 655 O O . CYS A 1 80 ? -1.225 6.030 -11.736 1.00 77.06 80 CYS A O 1
ATOM 657 N N . SER A 1 81 ? -0.312 3.966 -11.815 1.00 76.12 81 SER A N 1
ATOM 658 C CA . SER A 1 81 ? 0.659 4.269 -12.864 1.00 76.12 81 SER A CA 1
ATOM 659 C C . SER A 1 81 ? -0.027 4.602 -14.194 1.00 76.12 81 SER A C 1
ATOM 661 O O . SER A 1 81 ? -0.971 3.932 -14.617 1.00 76.12 81 SER A O 1
ATOM 663 N N . ALA A 1 82 ? 0.460 5.645 -14.873 1.00 71.69 82 ALA A N 1
ATOM 664 C CA . ALA A 1 82 ? -0.100 6.115 -16.144 1.00 71.69 82 ALA A CA 1
ATOM 665 C C . ALA A 1 82 ? 0.047 5.092 -17.287 1.00 71.69 82 ALA A C 1
ATOM 667 O O . ALA A 1 82 ? -0.710 5.131 -18.256 1.00 71.69 82 ALA A O 1
ATOM 668 N N . GLU A 1 83 ? 1.014 4.179 -17.180 1.00 69.88 83 GLU A N 1
ATOM 669 C CA . GLU A 1 83 ? 1.231 3.088 -18.124 1.00 69.88 83 GLU A CA 1
ATOM 670 C C . GLU A 1 83 ? 1.619 1.817 -17.359 1.00 69.88 83 GLU A C 1
ATOM 672 O O . GLU A 1 83 ? 2.250 1.875 -16.305 1.00 69.88 83 GLU A O 1
ATOM 677 N N . SER A 1 84 ? 1.284 0.644 -17.904 1.00 64.31 84 SER A N 1
ATOM 678 C CA . SER A 1 84 ? 1.786 -0.616 -17.353 1.00 64.31 84 SER A CA 1
ATOM 679 C C . SER A 1 84 ? 3.323 -0.605 -17.296 1.00 64.31 84 SER A C 1
ATOM 681 O O . SER A 1 84 ? 3.961 -0.300 -18.311 1.00 64.31 84 SER A O 1
ATOM 683 N N . PRO A 1 85 ? 3.933 -0.975 -16.154 1.00 66.69 85 PRO A N 1
ATOM 684 C CA . PRO A 1 85 ? 5.377 -0.916 -15.984 1.00 66.69 85 PRO A CA 1
ATOM 685 C C . PRO A 1 85 ? 6.151 -1.675 -17.064 1.00 66.69 85 PRO A C 1
ATOM 687 O O . PRO A 1 85 ? 5.724 -2.723 -17.568 1.00 66.69 85 PRO A O 1
ATOM 690 N N . LYS A 1 86 ? 7.331 -1.152 -17.411 1.00 58.06 86 LYS A N 1
ATOM 691 C CA . LYS A 1 86 ? 8.234 -1.755 -18.400 1.00 58.06 86 LYS A CA 1
ATOM 692 C C . LYS A 1 86 ? 8.582 -3.186 -17.962 1.00 58.06 86 LYS A C 1
ATOM 694 O O . LYS A 1 86 ? 9.158 -3.379 -16.900 1.00 58.06 86 LYS A O 1
ATOM 699 N N . GLY A 1 87 ? 8.222 -4.179 -18.779 1.00 64.81 87 GLY A N 1
ATOM 700 C CA . GLY A 1 87 ? 8.373 -5.609 -18.463 1.00 64.81 87 GLY A CA 1
ATOM 701 C C . GLY A 1 87 ? 7.064 -6.346 -18.140 1.00 64.81 87 GLY A C 1
ATOM 702 O O . GLY A 1 87 ? 7.051 -7.569 -18.194 1.00 64.81 87 GLY A O 1
ATOM 703 N N . ARG A 1 88 ? 5.955 -5.631 -17.882 1.00 62.84 88 ARG A N 1
ATOM 704 C CA . ARG A 1 88 ? 4.590 -6.208 -17.828 1.00 62.84 88 ARG A CA 1
ATOM 705 C C . ARG A 1 88 ? 3.735 -5.882 -19.057 1.00 62.84 88 ARG A C 1
ATOM 707 O O . ARG A 1 88 ? 2.619 -6.372 -19.181 1.00 62.84 88 ARG A O 1
ATOM 714 N N . ARG A 1 89 ? 4.238 -5.030 -19.951 1.00 64.75 89 ARG A N 1
ATOM 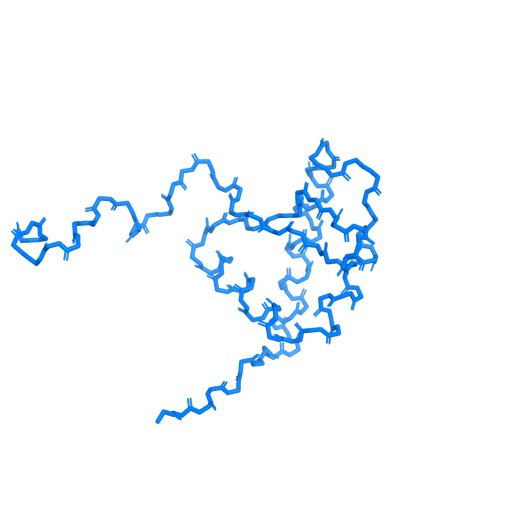715 C CA . ARG A 1 89 ? 3.617 -4.706 -21.242 1.00 64.75 89 ARG A CA 1
ATOM 716 C C . ARG A 1 89 ? 4.173 -5.610 -22.342 1.00 64.75 89 ARG A C 1
ATOM 718 O O . ARG A 1 89 ? 5.357 -5.936 -22.311 1.00 64.75 89 ARG A O 1
ATOM 725 N N . SER A 1 90 ? 3.331 -5.966 -23.311 1.00 62.59 90 SER A N 1
ATOM 726 C CA . SER A 1 90 ? 3.718 -6.729 -24.510 1.00 62.59 90 SER A CA 1
ATOM 727 C C . SER A 1 90 ? 4.282 -8.132 -24.245 1.00 62.59 90 SER A C 1
ATOM 729 O O . SER A 1 90 ? 5.082 -8.627 -25.031 1.00 62.59 90 SER A O 1
ATOM 731 N N . VAL A 1 91 ? 3.868 -8.775 -23.149 1.00 59.88 91 VAL A N 1
ATOM 732 C CA . VAL A 1 91 ? 4.133 -10.198 -22.904 1.00 59.88 91 VAL A CA 1
ATOM 733 C C . VAL A 1 91 ? 2.912 -11.009 -23.330 1.00 59.88 91 VAL A C 1
ATOM 735 O O . VAL A 1 91 ? 1.812 -10.805 -22.816 1.00 59.88 91 V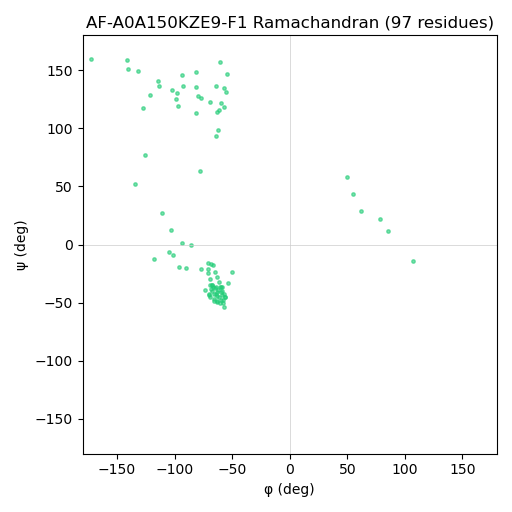AL A O 1
ATOM 738 N N . CYS A 1 92 ? 3.089 -11.902 -24.299 1.00 64.12 92 CYS A N 1
ATOM 739 C CA . CYS A 1 92 ? 2.073 -12.888 -24.642 1.00 64.12 92 CYS A CA 1
ATOM 740 C C . CYS A 1 92 ? 2.168 -14.053 -23.650 1.00 64.12 92 CYS A C 1
ATOM 742 O O . CYS A 1 92 ? 3.263 -14.509 -23.323 1.00 64.12 92 CYS A O 1
ATOM 744 N N . TYR A 1 93 ? 1.022 -14.527 -23.155 1.00 62.75 93 TYR A N 1
ATOM 745 C CA . TYR A 1 93 ? 0.980 -15.705 -22.279 1.00 62.75 93 TYR A CA 1
ATOM 746 C C . TYR A 1 93 ? 1.298 -17.001 -23.040 1.00 62.75 93 TYR A C 1
ATOM 748 O O . TYR A 1 93 ? 1.718 -17.984 -22.428 1.00 62.75 93 TYR A O 1
ATOM 756 N N . ASP A 1 94 ? 1.134 -16.989 -24.366 1.00 70.50 94 ASP A N 1
ATOM 757 C CA . ASP A 1 94 ? 1.537 -18.080 -25.244 1.00 70.50 94 ASP A CA 1
ATOM 758 C C . ASP A 1 94 ? 3.048 -18.060 -25.456 1.00 70.50 94 ASP A C 1
ATOM 760 O O . ASP A 1 94 ? 3.625 -17.065 -25.894 1.00 70.50 94 ASP A O 1
ATOM 764 N N . ARG A 1 95 ? 3.690 -19.198 -25.180 1.00 64.25 95 ARG A N 1
ATOM 765 C CA . ARG A 1 95 ? 5.140 -19.359 -25.334 1.00 64.25 95 ARG A CA 1
ATOM 766 C C . ARG A 1 95 ? 5.600 -19.167 -26.783 1.00 64.25 95 ARG A C 1
ATOM 768 O O . ARG A 1 95 ? 6.684 -18.642 -26.984 1.00 64.25 95 ARG A O 1
ATOM 775 N N . GLU A 1 96 ? 4.770 -19.535 -27.761 1.00 58.81 96 GLU A N 1
ATOM 776 C CA . GLU A 1 96 ? 5.033 -19.304 -29.193 1.00 58.81 96 GLU A CA 1
ATOM 777 C C . GLU A 1 96 ? 4.931 -17.829 -29.596 1.00 58.81 96 GLU A C 1
ATOM 779 O O . GLU A 1 96 ? 5.547 -17.422 -30.569 1.00 58.81 96 GLU A O 1
ATOM 784 N N . ALA A 1 97 ? 4.172 -17.018 -28.856 1.00 59.69 97 ALA A N 1
ATOM 785 C CA . ALA A 1 97 ? 4.033 -15.588 -29.123 1.00 59.69 97 ALA A CA 1
ATOM 786 C C . ALA A 1 97 ? 5.026 -14.728 -28.313 1.00 59.69 97 ALA A C 1
ATOM 788 O O . ALA A 1 97 ? 4.971 -13.499 -28.382 1.00 59.69 97 ALA A O 1
ATOM 789 N N . LEU A 1 98 ? 5.890 -15.369 -27.513 1.00 60.28 98 LEU A N 1
ATOM 790 C CA . LEU A 1 98 ? 6.980 -14.745 -26.759 1.00 60.28 98 LEU A CA 1
ATOM 791 C C . LEU A 1 98 ? 8.334 -14.822 -27.502 1.00 60.28 98 LEU A C 1
ATOM 793 O O . LEU A 1 98 ? 9.231 -14.054 -27.153 1.00 60.28 98 LEU A O 1
ATOM 797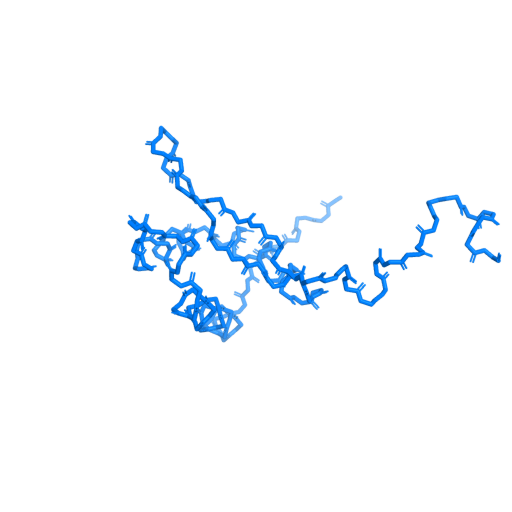 N N . GLU A 1 99 ? 8.485 -15.727 -28.483 1.00 52.62 99 GLU A N 1
ATOM 798 C CA . GLU A 1 99 ? 9.680 -15.866 -29.348 1.00 52.62 99 GLU A CA 1
ATOM 799 C C . GLU A 1 99 ? 9.656 -14.946 -30.579 1.00 52.62 99 GLU A C 1
ATOM 801 O O . GLU A 1 99 ? 8.571 -14.738 -31.168 1.00 52.62 99 GLU A O 1
#